Protein AF-A0A915UHV6-F1 (afdb_monomer)

Mean predicted aligned error: 12.28 Å

Radius of gyration: 21.04 Å; Cα contacts (8 Å, |Δi|>4): 71; chains: 1; bounding box: 29×35×73 Å

Secondary structure (DSSP, 8-state):
--SHHHHHHHHHHHHTSTTEEEEEEETTTTEEEEEE-TTTS-HHHHHHHHHHTT--------S----S----TT-----------

pLDDT: mean 75.66, std 14.32, range [38.97, 89.62]

Foldseek 3Di:
DADPVLVVLLLVLQVPQPFWDDWDADPVVRDIDTDGDPPRDDPVSSQVSVVVSVDGDDDDDDDDDDDDDDPDPPPPDDDDDDDDD

Structure (mmCIF, N/CA/C/O backbone):
data_AF-A0A915UHV6-F1
#
_entry.id   AF-A0A915UHV6-F1
#
loop_
_atom_site.group_PDB
_atom_site.id
_atom_site.type_symbol
_atom_site.label_atom_id
_atom_site.label_alt_id
_atom_site.label_comp_id
_atom_site.label_asym_id
_atom_site.label_entity_id
_atom_site.label_seq_id
_atom_site.pdbx_PDB_ins_code
_atom_site.Cartn_x
_at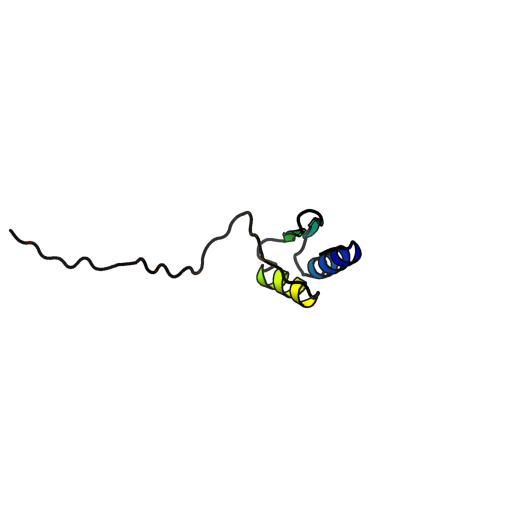om_site.Cartn_y
_atom_site.Cartn_z
_atom_site.occupancy
_atom_site.B_iso_or_equiv
_atom_site.auth_seq_id
_atom_site.auth_comp_id
_atom_site.auth_asym_id
_atom_site.auth_atom_id
_atom_site.pdbx_PDB_model_num
ATOM 1 N N . MET A 1 1 ? 11.741 -4.618 -3.496 1.00 60.75 1 MET A N 1
ATOM 2 C CA . MET A 1 1 ? 11.441 -3.655 -4.580 1.00 60.75 1 MET A CA 1
ATOM 3 C C . MET A 1 1 ? 12.742 -3.036 -5.043 1.00 60.75 1 MET A C 1
ATOM 5 O O . MET A 1 1 ? 13.553 -2.733 -4.183 1.00 60.75 1 MET A O 1
ATOM 9 N N . SER A 1 2 ? 12.966 -2.888 -6.351 1.00 62.28 2 SER A N 1
ATOM 10 C CA . SER A 1 2 ? 14.297 -2.517 -6.874 1.00 62.28 2 SER A CA 1
ATOM 11 C C . SER A 1 2 ? 14.260 -1.489 -8.014 1.00 62.28 2 SER A C 1
ATOM 13 O O . SER A 1 2 ? 15.283 -1.274 -8.653 1.00 62.28 2 SER A O 1
ATOM 15 N N . CYS A 1 3 ? 13.101 -0.889 -8.326 1.00 78.25 3 CYS A N 1
ATOM 16 C CA . CYS A 1 3 ? 12.956 -0.015 -9.492 1.00 78.25 3 CYS A CA 1
ATOM 17 C C . CYS A 1 3 ? 11.868 1.063 -9.331 1.00 78.25 3 CYS A C 1
ATOM 19 O O . CYS A 1 3 ? 10.827 0.798 -8.733 1.00 78.25 3 CYS A O 1
ATOM 21 N N . ASP A 1 4 ? 12.051 2.241 -9.939 1.00 77.12 4 ASP A N 1
ATOM 22 C CA . ASP A 1 4 ? 11.046 3.322 -10.003 1.00 77.12 4 ASP A CA 1
ATOM 23 C C . ASP A 1 4 ? 9.685 2.854 -10.544 1.00 77.12 4 ASP A C 1
ATOM 25 O O . ASP A 1 4 ? 8.624 3.258 -10.069 1.00 77.12 4 ASP A O 1
ATOM 29 N N . ALA A 1 5 ? 9.697 1.962 -11.537 1.00 82.19 5 ALA A N 1
ATOM 30 C CA . ALA A 1 5 ? 8.471 1.391 -12.091 1.00 82.19 5 ALA A CA 1
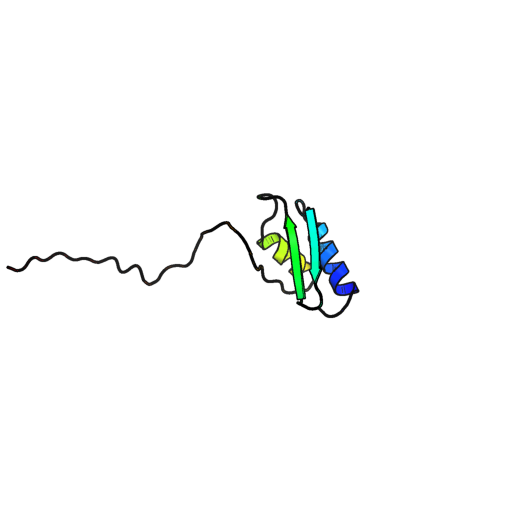ATOM 31 C C . ALA A 1 5 ? 7.722 0.524 -11.062 1.00 82.19 5 ALA A C 1
ATOM 33 O O . ALA A 1 5 ? 6.493 0.515 -11.035 1.00 82.19 5 ALA A O 1
ATOM 34 N N . CYS A 1 6 ? 8.462 -0.156 -10.185 1.00 82.44 6 CYS A N 1
ATOM 35 C CA . CYS A 1 6 ? 7.942 -1.002 -9.120 1.00 82.44 6 CYS A CA 1
ATOM 36 C C . CYS A 1 6 ? 7.209 -0.137 -8.081 1.00 82.44 6 CYS A C 1
ATOM 38 O O . CYS A 1 6 ? 6.115 -0.490 -7.646 1.00 82.44 6 CYS A O 1
ATOM 40 N N . VAL A 1 7 ? 7.780 1.029 -7.752 1.00 83.38 7 VAL A N 1
ATOM 41 C CA . VAL A 1 7 ? 7.155 2.028 -6.872 1.00 83.38 7 VAL A CA 1
ATOM 42 C C . VAL A 1 7 ? 5.849 2.518 -7.463 1.00 83.38 7 VAL A C 1
ATOM 44 O O . VAL A 1 7 ? 4.807 2.387 -6.837 1.00 83.38 7 VAL A O 1
ATOM 47 N N . ARG A 1 8 ? 5.888 3.012 -8.705 1.00 86.25 8 ARG A N 1
ATOM 48 C CA . ARG A 1 8 ? 4.707 3.565 -9.379 1.00 86.25 8 ARG A CA 1
ATOM 49 C C . ARG A 1 8 ? 3.566 2.558 -9.468 1.00 86.25 8 ARG A C 1
ATOM 51 O O . ARG A 1 8 ? 2.408 2.953 -9.374 1.00 86.25 8 ARG A O 1
ATOM 58 N N . HIS A 1 9 ? 3.881 1.278 -9.659 1.00 87.56 9 HIS A N 1
ATOM 59 C CA . HIS A 1 9 ? 2.875 0.224 -9.687 1.00 87.56 9 HIS A CA 1
ATOM 60 C C . HIS A 1 9 ? 2.190 0.082 -8.322 1.00 87.56 9 HIS A C 1
ATOM 62 O O . HIS A 1 9 ? 0.966 0.139 -8.250 1.00 87.56 9 HIS A O 1
ATOM 68 N N . VAL A 1 10 ? 2.958 -0.021 -7.237 1.00 87.00 10 VAL A N 1
ATOM 69 C CA . VAL A 1 10 ? 2.381 -0.167 -5.894 1.00 87.00 10 VAL A CA 1
ATOM 70 C C . VAL A 1 10 ? 1.679 1.099 -5.421 1.00 87.00 10 VAL A C 1
ATOM 72 O O . VAL A 1 10 ? 0.588 0.999 -4.870 1.00 87.00 10 VAL A O 1
ATOM 75 N N . THR A 1 11 ? 2.217 2.283 -5.716 1.00 88.69 11 THR A N 1
ATOM 76 C CA . THR A 1 11 ? 1.523 3.548 -5.452 1.00 88.69 11 THR A CA 1
ATOM 77 C C . THR A 1 11 ? 0.159 3.568 -6.132 1.00 88.69 11 THR A C 1
ATOM 79 O O . THR A 1 11 ? -0.827 3.855 -5.474 1.00 88.69 11 THR A O 1
ATOM 82 N N . ARG A 1 12 ? 0.064 3.183 -7.413 1.00 88.38 12 ARG A N 1
ATOM 83 C CA . ARG A 1 12 ? -1.223 3.115 -8.130 1.00 88.38 12 ARG A CA 1
ATOM 84 C C . ARG A 1 12 ? -2.179 2.070 -7.563 1.00 88.38 12 ARG A C 1
ATOM 86 O O . ARG A 1 12 ? -3.382 2.305 -7.553 1.00 88.38 12 ARG A O 1
ATOM 93 N N . ALA A 1 13 ? -1.662 0.923 -7.126 1.00 88.12 13 ALA A N 1
ATOM 94 C CA . ALA A 1 13 ? -2.480 -0.119 -6.511 1.00 88.12 13 ALA A CA 1
ATOM 95 C C . ALA A 1 13 ? -3.111 0.364 -5.195 1.00 88.12 13 ALA A C 1
ATOM 97 O O . ALA A 1 13 ? -4.263 0.047 -4.922 1.00 88.12 13 ALA A O 1
ATOM 98 N N . LEU A 1 14 ? -2.370 1.159 -4.417 1.00 86.50 14 LEU A N 1
ATOM 99 C CA . LEU A 1 14 ? -2.833 1.731 -3.153 1.00 86.50 14 LEU A CA 1
ATOM 100 C C . LEU A 1 14 ? -3.741 2.949 -3.367 1.00 86.50 14 LEU A C 1
ATOM 102 O O . LEU A 1 14 ? -4.798 3.029 -2.758 1.00 86.50 14 LEU A O 1
ATOM 106 N N . ASP A 1 15 ? -3.379 3.854 -4.274 1.00 88.19 15 ASP A N 1
ATOM 107 C CA . ASP A 1 15 ? -4.150 5.061 -4.611 1.00 88.19 15 ASP A CA 1
ATOM 108 C C . ASP A 1 15 ? -5.545 4.734 -5.181 1.00 88.19 15 ASP A C 1
ATOM 110 O O . ASP A 1 15 ? -6.499 5.487 -5.012 1.00 88.19 15 ASP A O 1
ATOM 114 N N . GLY A 1 16 ? -5.698 3.560 -5.804 1.00 85.12 16 GLY A N 1
ATOM 115 C CA . GLY A 1 16 ? -6.988 3.066 -6.288 1.00 85.12 16 GLY A CA 1
ATOM 116 C C . GLY A 1 16 ? -7.972 2.624 -5.195 1.00 85.12 16 GLY A C 1
ATOM 117 O O . GLY A 1 16 ? -9.122 2.316 -5.514 1.00 85.12 16 GLY A O 1
ATOM 118 N N . ILE A 1 17 ? -7.554 2.563 -3.926 1.00 86.19 17 ILE A N 1
ATOM 119 C CA . ILE A 1 17 ? -8.401 2.117 -2.815 1.00 86.19 17 ILE A CA 1
ATOM 120 C C . ILE A 1 17 ? -9.216 3.296 -2.281 1.00 86.19 17 ILE A C 1
ATOM 122 O O . ILE A 1 17 ? -8.691 4.346 -1.907 1.00 86.19 17 ILE A O 1
ATOM 126 N N . ALA A 1 18 ? -10.531 3.108 -2.192 1.00 82.88 18 ALA A N 1
ATOM 127 C CA . ALA A 1 18 ? -11.438 4.131 -1.696 1.00 82.88 18 ALA A CA 1
ATOM 128 C C . ALA A 1 18 ? -11.154 4.464 -0.220 1.00 82.88 18 ALA A C 1
ATOM 130 O O . ALA A 1 18 ? -11.395 3.651 0.667 1.00 82.88 18 ALA A O 1
ATOM 131 N N . GLY A 1 19 ? -10.706 5.693 0.048 1.00 85.12 19 GLY A N 1
ATOM 132 C CA . GLY A 1 19 ? -10.363 6.160 1.396 1.00 85.12 19 GLY A CA 1
ATOM 133 C C . GLY A 1 19 ? -8.865 6.322 1.642 1.00 85.12 19 GLY A C 1
ATOM 134 O O . GLY A 1 19 ? -8.487 6.731 2.737 1.00 85.12 19 GLY A O 1
ATOM 135 N N . VAL A 1 20 ? -8.023 6.050 0.645 1.00 88.25 20 VAL A N 1
ATOM 136 C CA . VAL A 1 20 ? -6.634 6.513 0.630 1.00 88.25 20 VAL A CA 1
ATOM 137 C C . VAL A 1 20 ? -6.606 8.007 0.302 1.00 88.25 20 VAL A C 1
ATOM 139 O O . VAL A 1 20 ? -7.294 8.469 -0.605 1.00 88.25 20 VAL A O 1
ATOM 142 N N . VAL A 1 21 ? -5.853 8.761 1.098 1.00 87.88 21 VAL A N 1
ATOM 143 C CA . VAL A 1 21 ? -5.687 10.218 0.987 1.00 87.88 21 VAL A CA 1
ATOM 144 C C . VAL A 1 21 ? -4.317 10.554 0.417 1.00 87.88 21 VAL A C 1
ATOM 146 O O . VAL A 1 21 ? -4.202 11.458 -0.403 1.00 87.88 21 VAL A O 1
ATOM 149 N N . ASP A 1 22 ? -3.289 9.830 0.859 1.00 87.56 22 ASP A N 1
ATOM 150 C CA . ASP A 1 22 ? -1.912 10.030 0.418 1.00 87.56 22 ASP A CA 1
ATOM 151 C C . ASP A 1 22 ? -1.133 8.709 0.446 1.00 87.56 22 ASP A C 1
ATOM 153 O O . ASP A 1 22 ? -1.383 7.841 1.290 1.00 87.56 22 ASP A O 1
ATOM 157 N N . VAL A 1 23 ? -0.187 8.554 -0.482 1.00 89.62 23 VAL A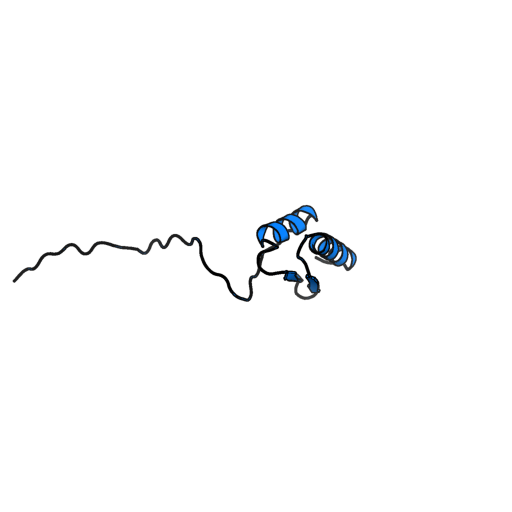 N 1
ATOM 158 C CA . VAL A 1 23 ? 0.683 7.378 -0.587 1.00 89.62 23 VAL A CA 1
ATOM 159 C C . VAL A 1 23 ? 2.112 7.832 -0.837 1.00 89.62 23 VAL A C 1
ATOM 161 O O . VAL A 1 23 ? 2.444 8.321 -1.916 1.00 89.62 23 VAL A O 1
ATOM 164 N N . ASN A 1 24 ? 2.990 7.563 0.122 1.00 87.75 24 ASN A N 1
ATOM 165 C CA . ASN A 1 24 ? 4.417 7.797 -0.005 1.00 87.75 24 ASN A CA 1
ATOM 166 C C . ASN A 1 24 ? 5.183 6.475 0.073 1.00 87.75 24 ASN A C 1
ATOM 168 O O . ASN A 1 24 ? 5.009 5.697 1.007 1.00 87.75 24 ASN A O 1
ATOM 172 N N . VAL A 1 25 ? 6.050 6.209 -0.899 1.00 86.25 25 VAL A N 1
ATOM 173 C CA . VAL A 1 25 ? 6.818 4.960 -0.962 1.00 86.25 25 VAL A CA 1
ATOM 174 C C . VAL A 1 25 ? 8.300 5.286 -0.968 1.00 86.25 25 VAL A C 1
ATOM 176 O O . VAL A 1 25 ? 8.787 6.020 -1.821 1.00 86.25 25 VAL A O 1
ATOM 179 N N . ASP A 1 26 ? 9.008 4.695 -0.019 1.00 84.88 26 ASP A N 1
ATOM 180 C CA . ASP A 1 26 ? 10.429 4.866 0.208 1.00 84.88 26 ASP A CA 1
ATOM 181 C C . ASP A 1 26 ? 11.180 3.610 -0.258 1.00 84.88 26 ASP A C 1
ATOM 183 O O . ASP A 1 26 ? 10.969 2.499 0.245 1.00 84.88 26 ASP A O 1
ATOM 187 N N . LEU A 1 27 ? 12.028 3.782 -1.274 1.00 81.06 27 LEU A N 1
ATOM 188 C CA . LEU A 1 27 ? 12.808 2.701 -1.879 1.00 81.06 27 LEU A CA 1
ATOM 189 C C . LEU A 1 27 ? 13.986 2.268 -1.009 1.00 81.06 27 LEU A C 1
ATOM 191 O O . LEU A 1 27 ? 14.271 1.072 -0.944 1.00 81.06 27 LEU A O 1
ATOM 195 N N . ASP A 1 28 ? 14.644 3.221 -0.350 1.00 83.00 28 ASP A N 1
ATOM 196 C CA . ASP A 1 28 ? 15.833 2.985 0.470 1.00 83.00 28 ASP A CA 1
ATOM 197 C C . ASP A 1 28 ? 15.520 2.082 1.665 1.00 83.00 28 ASP A C 1
ATOM 199 O O . ASP A 1 28 ? 16.294 1.194 2.023 1.00 83.00 28 ASP A O 1
ATOM 203 N N . THR A 1 29 ? 14.343 2.271 2.258 1.00 81.06 29 THR A N 1
ATOM 204 C CA . THR A 1 29 ? 13.866 1.488 3.401 1.00 81.06 29 THR A CA 1
ATOM 205 C C . THR A 1 29 ? 12.878 0.389 3.022 1.00 81.06 29 THR A C 1
ATOM 207 O O . THR A 1 29 ? 12.506 -0.409 3.887 1.00 81.06 29 THR A O 1
ATOM 210 N N . ALA A 1 30 ? 12.470 0.321 1.750 1.00 82.19 30 ALA A N 1
ATOM 211 C CA . ALA A 1 30 ? 11.418 -0.560 1.248 1.00 82.19 30 ALA A CA 1
ATOM 212 C C . ALA A 1 30 ? 10.108 -0.443 2.057 1.00 82.19 30 ALA A C 1
ATOM 214 O O . ALA A 1 30 ? 9.491 -1.450 2.414 1.00 82.19 30 ALA A O 1
ATOM 215 N N . ARG A 1 31 ? 9.694 0.791 2.375 1.00 84.25 31 ARG A N 1
ATOM 216 C CA . ARG A 1 31 ? 8.500 1.089 3.184 1.00 84.25 31 ARG A CA 1
ATOM 217 C C . ARG A 1 31 ? 7.492 1.905 2.390 1.00 84.25 31 ARG A C 1
ATOM 219 O O . ARG A 1 31 ? 7.860 2.850 1.707 1.00 84.25 31 ARG A O 1
ATOM 226 N N . ALA A 1 32 ? 6.214 1.575 2.533 1.00 85.81 32 ALA A N 1
ATOM 227 C CA . ALA A 1 32 ? 5.112 2.387 2.030 1.00 85.81 32 ALA A CA 1
ATOM 228 C C . ALA A 1 32 ? 4.352 2.981 3.219 1.00 85.81 32 ALA A C 1
ATOM 230 O O . ALA A 1 32 ? 3.881 2.249 4.089 1.00 85.81 32 ALA A O 1
ATOM 231 N N . ILE A 1 33 ? 4.267 4.305 3.262 1.00 86.81 33 ILE A N 1
ATOM 232 C CA . ILE A 1 33 ? 3.455 5.067 4.202 1.00 86.81 33 ILE A CA 1
ATOM 233 C C . ILE A 1 33 ? 2.185 5.461 3.461 1.00 86.81 33 ILE A C 1
ATOM 235 O O . ILE A 1 33 ? 2.243 6.136 2.437 1.00 86.81 33 ILE A O 1
ATOM 239 N N . VAL A 1 34 ? 1.042 5.023 3.976 1.00 86.81 34 VAL A N 1
ATOM 240 C CA . VAL A 1 34 ? -0.267 5.326 3.400 1.00 86.81 34 VAL A CA 1
ATOM 241 C C . VAL A 1 34 ? -1.068 6.101 4.430 1.00 86.81 34 VAL A C 1
ATOM 243 O O . VAL A 1 34 ? -1.222 5.652 5.566 1.00 86.81 34 VAL A O 1
ATOM 246 N N . THR A 1 35 ? -1.572 7.264 4.040 1.00 86.94 35 THR A N 1
ATOM 247 C CA . THR A 1 35 ? -2.544 8.021 4.822 1.00 86.94 35 THR A CA 1
ATOM 248 C C . THR A 1 35 ? -3.934 7.630 4.357 1.00 86.94 35 THR A C 1
ATOM 250 O O . THR A 1 35 ? -4.269 7.778 3.183 1.00 86.94 35 THR A O 1
ATOM 253 N N . THR A 1 36 ? -4.746 7.122 5.277 1.00 86.06 36 THR A N 1
ATOM 254 C CA . THR A 1 36 ? -6.125 6.712 5.007 1.00 86.06 36 THR A CA 1
ATOM 255 C C . THR A 1 36 ? -7.094 7.439 5.916 1.00 86.06 36 THR A C 1
ATOM 257 O O . THR A 1 36 ? -6.773 7.731 7.068 1.00 86.06 36 THR A O 1
ATOM 260 N N . GLU A 1 37 ? -8.316 7.627 5.437 1.00 84.06 37 GLU A N 1
ATOM 261 C CA . GLU A 1 37 ? -9.421 8.085 6.268 1.00 84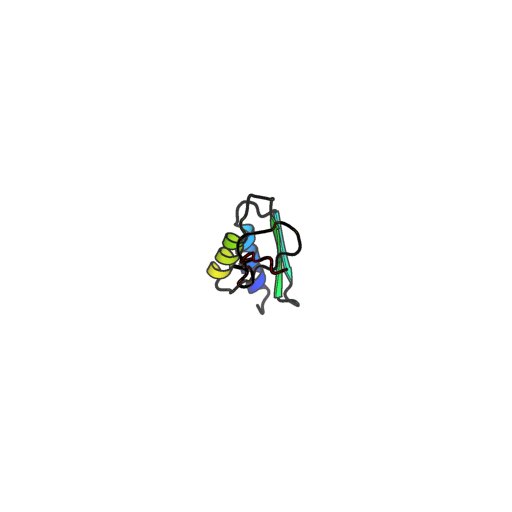.06 37 GLU A CA 1
ATOM 262 C C . GLU A 1 37 ? -9.742 7.035 7.352 1.00 84.06 37 GLU A C 1
ATOM 264 O O . GLU A 1 37 ? -9.930 5.849 7.035 1.00 84.06 37 GLU A O 1
ATOM 269 N N . PRO A 1 38 ? -9.833 7.432 8.634 1.00 78.12 38 PRO A N 1
ATOM 270 C CA . PRO A 1 38 ? 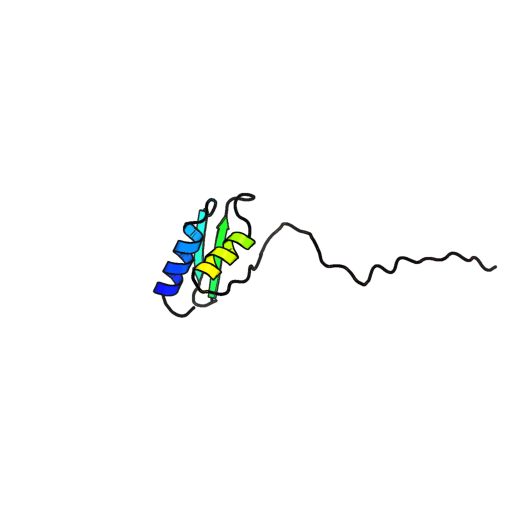-10.090 6.501 9.726 1.00 78.12 38 PRO A CA 1
ATOM 271 C C . PRO A 1 38 ? -11.438 5.794 9.539 1.00 78.12 38 PRO A C 1
ATOM 273 O O . PRO A 1 38 ? -12.471 6.423 9.314 1.00 78.12 38 PRO A O 1
ATOM 276 N N . GLY A 1 39 ? -11.426 4.461 9.623 1.00 77.81 39 GLY A N 1
ATOM 277 C CA . GLY A 1 39 ? -12.623 3.623 9.497 1.00 77.81 39 GLY A CA 1
ATOM 278 C C . GLY A 1 39 ? -13.114 3.377 8.065 1.00 77.81 39 GLY A C 1
ATOM 279 O O . GLY A 1 39 ? -14.093 2.651 7.897 1.00 77.81 39 GLY A O 1
ATOM 280 N N . ARG A 1 40 ? -12.454 3.931 7.037 1.00 79.25 40 ARG A N 1
ATOM 281 C CA . ARG A 1 40 ? -12.790 3.656 5.626 1.00 79.25 40 ARG A CA 1
ATOM 282 C C . ARG A 1 40 ? -11.993 2.526 5.001 1.00 79.25 40 ARG A C 1
ATOM 284 O O . ARG A 1 40 ? -12.537 1.821 4.163 1.00 79.25 40 ARG A O 1
ATOM 291 N N . VAL A 1 41 ? -10.732 2.380 5.390 1.00 82.44 41 VAL A N 1
ATOM 292 C CA . VAL A 1 41 ? -9.810 1.410 4.796 1.00 82.44 41 VAL A CA 1
ATOM 293 C C . VAL A 1 41 ? -9.357 0.441 5.871 1.00 82.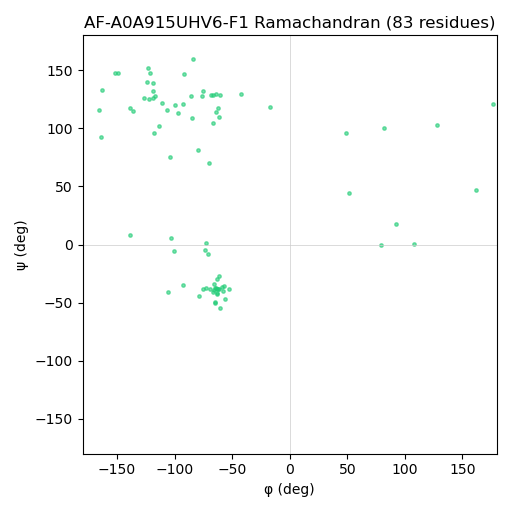44 41 VAL A C 1
ATOM 295 O O . VAL A 1 41 ? -8.968 0.853 6.967 1.00 82.44 41 VAL A O 1
ATOM 298 N N . ARG A 1 42 ? -9.410 -0.855 5.562 1.00 84.00 42 ARG A N 1
ATOM 299 C CA . ARG A 1 42 ? -8.831 -1.884 6.426 1.00 84.00 42 ARG A CA 1
ATOM 300 C C . ARG A 1 42 ? -7.400 -2.177 6.023 1.00 84.00 42 ARG A C 1
ATOM 302 O O . ARG A 1 42 ? -7.042 -2.169 4.848 1.00 84.00 42 ARG A O 1
ATOM 309 N N . VAL A 1 43 ? -6.592 -2.508 7.021 1.00 83.12 43 VAL A N 1
ATOM 310 C CA . VAL A 1 43 ? -5.200 -2.907 6.818 1.00 83.12 43 VAL A CA 1
ATOM 311 C C . VAL A 1 43 ? -5.111 -4.143 5.916 1.00 83.12 43 VAL A C 1
ATOM 313 O O . VAL A 1 43 ? -4.227 -4.212 5.064 1.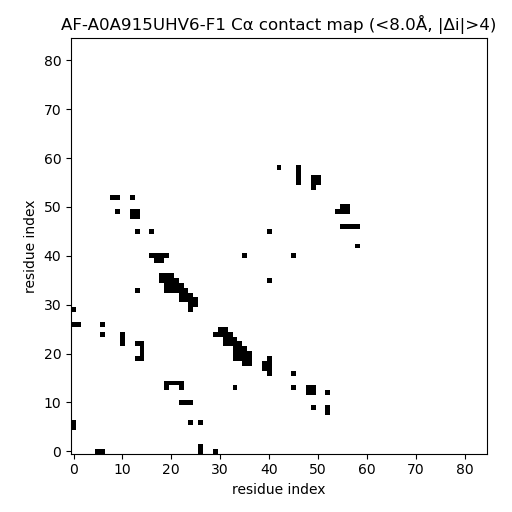00 83.12 43 VAL A O 1
ATOM 316 N N . GLU A 1 44 ? -6.054 -5.084 6.040 1.00 84.81 44 GLU A N 1
ATOM 317 C CA . GLU A 1 44 ? -6.109 -6.266 5.170 1.00 84.81 44 GLU A CA 1
ATOM 318 C C . GLU A 1 44 ? -6.305 -5.912 3.686 1.00 84.81 44 GLU A C 1
ATOM 320 O O . GLU A 1 44 ? -5.683 -6.537 2.829 1.00 84.81 44 GLU A O 1
ATOM 325 N N . GLU A 1 45 ? -7.121 -4.900 3.367 1.00 86.69 45 GLU A N 1
ATOM 326 C CA . GLU A 1 45 ? -7.341 -4.467 1.977 1.00 86.69 45 GLU A CA 1
ATOM 327 C C . GLU A 1 45 ? -6.073 -3.874 1.362 1.00 86.69 45 GLU A C 1
ATOM 329 O O . GLU A 1 45 ? -5.758 -4.152 0.205 1.00 86.69 45 GLU A O 1
ATOM 334 N N . LEU A 1 46 ? -5.311 -3.107 2.149 1.00 85.12 46 LEU A N 1
ATOM 335 C CA . LEU A 1 46 ? -4.029 -2.550 1.716 1.00 85.12 46 LEU A CA 1
ATOM 336 C C . LEU A 1 46 ? -3.021 -3.662 1.401 1.00 85.12 46 LEU A C 1
ATOM 338 O O . LEU A 1 46 ? -2.320 -3.589 0.393 1.00 85.12 46 LEU A O 1
ATOM 342 N N . ILE A 1 47 ? -2.961 -4.705 2.235 1.00 87.75 47 ILE A N 1
ATOM 343 C CA . ILE A 1 47 ? -2.078 -5.857 2.005 1.00 87.75 47 ILE A CA 1
ATOM 344 C C . ILE A 1 47 ? -2.504 -6.605 0.737 1.00 87.75 47 ILE A C 1
ATOM 346 O O . ILE A 1 47 ? -1.669 -6.826 -0.139 1.00 87.75 47 ILE A O 1
ATOM 350 N N . LEU A 1 48 ? -3.794 -6.927 0.601 1.00 88.25 48 LEU A N 1
ATOM 351 C CA . LEU A 1 48 ? -4.341 -7.626 -0.566 1.00 88.25 48 LEU A CA 1
ATOM 352 C C . LEU A 1 48 ? -4.085 -6.872 -1.875 1.00 88.25 48 LEU A C 1
ATOM 354 O O . LEU A 1 48 ? -3.750 -7.485 -2.885 1.00 88.25 48 LEU A O 1
ATOM 358 N N . ALA A 1 49 ? -4.203 -5.543 -1.874 1.00 87.94 49 ALA A N 1
ATOM 359 C CA . ALA A 1 49 ? -3.907 -4.733 -3.052 1.00 87.94 49 ALA A CA 1
ATOM 360 C C . ALA A 1 49 ? -2.435 -4.847 -3.484 1.00 87.94 49 ALA A C 1
ATOM 362 O O . ALA A 1 49 ? -2.141 -4.920 -4.680 1.00 87.94 49 ALA A O 1
ATOM 363 N N . ILE A 1 50 ? -1.508 -4.906 -2.523 1.00 86.12 50 ILE A N 1
ATOM 364 C CA . ILE A 1 50 ? -0.079 -5.075 -2.808 1.00 86.12 50 ILE A CA 1
ATOM 365 C C . ILE A 1 50 ? 0.223 -6.512 -3.272 1.00 86.12 50 ILE A C 1
ATOM 367 O O . ILE A 1 50 ? 1.003 -6.699 -4.210 1.00 86.12 50 ILE A O 1
ATOM 371 N N . GLU A 1 51 ? -0.445 -7.516 -2.698 1.00 88.31 51 GLU A N 1
ATOM 372 C CA . GLU A 1 51 ? -0.349 -8.914 -3.141 1.00 88.31 51 GLU A CA 1
ATOM 373 C C . GLU A 1 51 ? -0.871 -9.101 -4.567 1.00 88.31 51 GLU A C 1
ATOM 375 O O . GLU A 1 51 ? -0.214 -9.749 -5.384 1.00 88.31 51 GLU A O 1
ATOM 380 N N . HIS A 1 52 ? -1.991 -8.464 -4.916 1.00 85.94 52 HIS A N 1
ATOM 381 C CA . HIS A 1 52 ? -2.507 -8.432 -6.286 1.00 85.94 52 HIS A CA 1
ATOM 382 C C . HIS A 1 52 ? -1.559 -7.723 -7.262 1.00 85.94 52 HIS A C 1
ATOM 384 O O . HIS A 1 52 ? -1.499 -8.096 -8.433 1.00 85.94 52 HIS A O 1
ATOM 390 N N . ALA A 1 53 ? -0.779 -6.747 -6.791 1.00 84.12 53 ALA A N 1
ATOM 391 C CA . ALA A 1 53 ? 0.298 -6.138 -7.571 1.00 84.12 53 ALA A CA 1
ATOM 392 C C . ALA A 1 53 ? 1.535 -7.054 -7.721 1.00 84.12 53 ALA A C 1
ATOM 394 O O . ALA A 1 53 ? 2.472 -6.704 -8.442 1.00 84.12 53 ALA A O 1
ATOM 395 N N . GLY A 1 54 ? 1.543 -8.226 -7.072 1.00 84.25 54 GLY A N 1
ATOM 396 C CA . GLY A 1 54 ? 2.597 -9.237 -7.154 1.00 84.25 54 GLY A CA 1
ATOM 397 C C . GLY A 1 54 ? 3.685 -9.108 -6.087 1.00 84.25 54 GLY A C 1
ATOM 398 O O . GLY A 1 54 ? 4.771 -9.662 -6.260 1.00 84.25 54 GLY A O 1
ATOM 399 N N . TYR A 1 55 ? 3.427 -8.375 -4.999 1.00 83.62 55 TYR A N 1
ATOM 400 C CA . TYR A 1 55 ? 4.402 -8.131 -3.936 1.00 83.62 55 TYR A CA 1
ATOM 401 C C . TYR A 1 55 ? 3.870 -8.576 -2.571 1.00 83.62 55 TYR A C 1
ATOM 403 O O . TYR A 1 55 ? 2.718 -8.344 -2.231 1.00 83.62 55 TYR A O 1
ATOM 411 N N . GLY A 1 56 ? 4.727 -9.179 -1.746 1.00 82.19 56 GLY A N 1
ATOM 412 C CA . GLY A 1 56 ? 4.389 -9.442 -0.346 1.00 82.19 56 GLY A CA 1
ATOM 413 C C . GLY A 1 56 ? 4.487 -8.162 0.483 1.00 82.19 56 GLY A C 1
ATOM 414 O O . GLY A 1 56 ? 5.526 -7.498 0.459 1.00 82.19 56 GLY A O 1
ATOM 415 N N . ALA A 1 57 ? 3.435 -7.834 1.232 1.00 83.50 57 ALA A N 1
ATOM 416 C CA . ALA A 1 57 ? 3.406 -6.690 2.137 1.00 83.50 57 ALA A CA 1
ATOM 417 C C . ALA A 1 57 ? 3.120 -7.120 3.574 1.00 83.50 57 ALA A C 1
ATOM 419 O O . ALA A 1 57 ? 2.382 -8.067 3.830 1.00 83.50 57 ALA A O 1
ATOM 420 N N . ARG A 1 58 ? 3.690 -6.385 4.529 1.00 81.88 58 ARG A N 1
ATOM 421 C CA . ARG A 1 58 ? 3.383 -6.537 5.949 1.00 81.88 58 ARG A CA 1
ATOM 422 C C . ARG A 1 58 ? 2.997 -5.185 6.510 1.00 81.88 58 ARG A C 1
ATOM 424 O O . ARG A 1 58 ? 3.769 -4.235 6.410 1.00 81.88 58 ARG A O 1
ATOM 431 N N . ALA A 1 59 ? 1.831 -5.119 7.137 1.00 79.94 59 ALA A N 1
ATOM 432 C CA . ALA A 1 59 ? 1.422 -3.921 7.839 1.00 79.94 59 ALA A CA 1
ATOM 433 C C . ALA A 1 59 ? 2.318 -3.668 9.055 1.00 79.94 59 ALA A C 1
ATOM 435 O O . ALA A 1 59 ? 2.525 -4.547 9.896 1.00 79.94 59 ALA A O 1
ATOM 436 N N . VAL A 1 60 ? 2.837 -2.447 9.134 1.00 77.50 60 VAL A N 1
ATOM 437 C CA . VAL A 1 60 ? 3.558 -1.927 10.295 1.00 77.50 60 VAL A CA 1
ATOM 438 C C . VAL A 1 60 ? 2.749 -0.745 10.799 1.00 77.50 60 VAL A C 1
ATOM 440 O O . VAL A 1 60 ? 2.821 0.352 10.252 1.00 77.50 60 VAL A O 1
ATOM 443 N N . VAL A 1 61 ? 1.909 -1.001 11.798 1.00 70.56 61 VAL A N 1
ATOM 444 C CA . VAL A 1 61 ? 1.007 0.007 12.357 1.00 70.56 61 VAL A CA 1
ATOM 445 C C . VAL A 1 61 ? 1.778 0.803 13.409 1.00 70.56 61 VAL A C 1
ATOM 447 O O . VAL A 1 61 ? 2.108 0.276 14.469 1.00 70.56 61 VAL A O 1
ATOM 450 N N . THR A 1 62 ? 2.093 2.064 13.110 1.00 57.00 62 THR A N 1
ATOM 451 C CA . THR A 1 62 ? 2.708 3.008 14.058 1.00 57.00 62 THR A CA 1
ATOM 452 C C . THR A 1 62 ? 1.624 3.980 14.537 1.00 57.00 62 THR A C 1
ATOM 454 O O . THR A 1 62 ? 1.569 5.111 14.071 1.00 57.00 62 THR A O 1
ATOM 457 N N . GLY A 1 63 ? 0.725 3.526 15.422 1.00 46.50 63 GLY A N 1
ATOM 458 C CA . GLY A 1 63 ? -0.224 4.393 16.148 1.00 46.50 63 GLY A CA 1
ATOM 459 C C . GLY A 1 63 ? -1.712 4.003 16.081 1.00 46.50 63 GLY A C 1
ATOM 460 O O . GLY A 1 63 ? -2.372 4.276 15.088 1.00 46.50 63 GLY A O 1
ATOM 461 N N . ASP A 1 64 ? -2.178 3.413 17.191 1.00 41.56 64 ASP A N 1
ATOM 462 C CA . ASP A 1 64 ? -3.526 3.283 17.792 1.00 41.56 64 ASP A CA 1
ATOM 463 C C . ASP A 1 64 ? -4.772 2.821 16.995 1.00 41.56 64 ASP A C 1
ATOM 465 O O . ASP A 1 64 ? -5.530 3.619 16.449 1.00 41.56 64 ASP A O 1
ATOM 469 N N . ALA A 1 65 ? -5.072 1.515 17.093 1.00 43.75 65 ALA A N 1
ATOM 470 C CA . ALA A 1 65 ? -6.228 1.006 17.855 1.00 43.75 65 ALA A CA 1
ATOM 471 C C . ALA A 1 65 ? -6.068 -0.508 18.128 1.00 43.75 65 ALA A C 1
ATOM 473 O O . ALA A 1 65 ? -5.702 -1.290 17.253 1.00 43.75 65 ALA A O 1
ATOM 474 N N . ALA A 1 66 ? -6.304 -0.905 19.374 1.00 38.97 66 ALA A N 1
ATOM 475 C CA . ALA A 1 66 ? -6.017 -2.217 19.936 1.00 38.97 66 ALA A CA 1
ATOM 476 C C . ALA A 1 66 ? -7.095 -3.300 19.683 1.00 38.97 66 ALA A C 1
ATOM 478 O O . ALA A 1 66 ? -8.276 -2.999 19.550 1.00 38.97 66 ALA A O 1
ATOM 479 N N . ALA A 1 67 ? -6.638 -4.556 19.807 1.00 45.47 67 ALA A N 1
ATOM 480 C CA . ALA A 1 67 ? -7.327 -5.736 20.360 1.00 45.47 67 ALA A CA 1
ATOM 481 C C . ALA A 1 67 ? -8.314 -6.566 19.504 1.00 45.47 67 ALA A C 1
ATOM 483 O O . ALA A 1 67 ? -9.509 -6.302 19.452 1.00 45.47 67 ALA A O 1
ATOM 484 N N . SER A 1 68 ? -7.805 -7.695 18.993 1.00 44.94 68 SER A N 1
ATOM 485 C CA . SER A 1 68 ? -8.245 -9.092 19.244 1.00 44.94 68 SER A CA 1
ATOM 486 C C . SER A 1 68 ? -7.346 -9.951 18.328 1.00 44.94 68 SER A C 1
ATOM 488 O O . SER A 1 68 ? -7.245 -9.667 17.146 1.00 44.94 68 SER A O 1
ATOM 490 N N . GLU A 1 69 ? -6.520 -10.912 18.735 1.00 41.56 69 GLU A N 1
ATOM 491 C CA . GLU A 1 69 ? -6.560 -11.831 19.861 1.00 41.56 69 GLU A CA 1
ATOM 492 C C . GLU A 1 69 ? -5.147 -12.441 19.978 1.00 41.56 69 GLU A C 1
ATOM 494 O O . GLU A 1 69 ? -4.681 -13.124 19.066 1.00 41.56 69 GLU A O 1
ATOM 499 N N . LEU A 1 70 ? -4.427 -12.190 21.071 1.00 52.94 70 LEU A N 1
ATOM 500 C CA . LEU A 1 70 ? -3.388 -13.124 21.505 1.00 52.94 70 LEU A CA 1
ATOM 501 C C . LEU A 1 70 ? -4.054 -13.981 22.584 1.00 52.94 70 LEU A C 1
ATOM 503 O O . LEU A 1 70 ? -4.416 -13.428 23.622 1.00 52.94 70 LEU A O 1
ATOM 507 N N . PRO A 1 71 ? -4.277 -15.292 22.374 1.00 55.31 71 PRO A N 1
ATOM 508 C CA . PRO A 1 71 ? -4.689 -16.156 23.466 1.00 55.31 71 PRO A CA 1
ATOM 509 C C . PRO A 1 71 ? -3.521 -16.248 24.448 1.00 55.31 71 PRO A C 1
ATOM 511 O O . PRO A 1 71 ? -2.530 -16.918 24.173 1.00 55.31 71 PRO A O 1
ATOM 514 N N . ASP A 1 72 ? -3.630 -15.550 25.576 1.00 53.22 72 ASP A N 1
ATOM 515 C CA . ASP A 1 72 ? -2.725 -15.678 26.715 1.00 53.22 72 ASP A CA 1
ATOM 516 C C . ASP A 1 72 ? -2.790 -17.115 27.273 1.00 53.22 72 ASP A C 1
ATOM 518 O O . ASP A 1 72 ? -3.770 -17.472 27.935 1.00 53.22 72 ASP A O 1
ATOM 522 N N . PRO A 1 73 ? -1.748 -17.959 27.115 1.00 63.09 73 PRO A N 1
ATOM 523 C CA . PRO A 1 73 ? -1.711 -19.274 27.757 1.00 63.09 73 PRO A CA 1
ATOM 524 C C . PRO A 1 73 ? -1.460 -19.174 29.274 1.00 63.09 73 PRO A C 1
ATOM 526 O O . PRO A 1 73 ? -1.343 -20.196 29.952 1.00 63.09 73 PRO A O 1
ATOM 529 N N . TYR A 1 74 ? -1.339 -17.956 29.820 1.00 61.19 74 TYR A N 1
ATOM 530 C CA . TYR A 1 74 ? -0.945 -17.711 31.20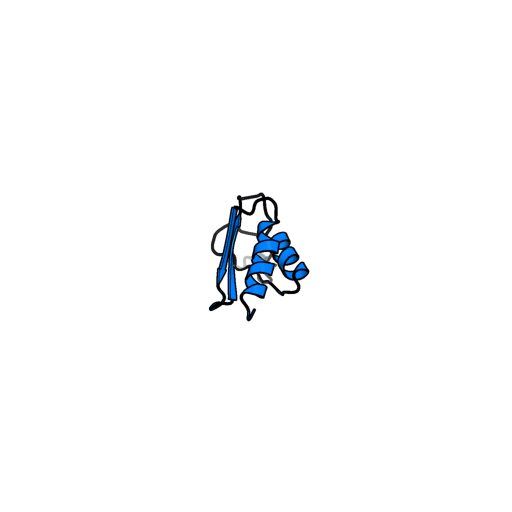6 1.00 61.19 74 TYR A CA 1
ATOM 531 C C . TYR A 1 74 ? -2.098 -17.334 32.147 1.00 61.19 74 TYR A C 1
ATOM 533 O O . TYR A 1 74 ? -1.864 -17.103 33.336 1.00 61.19 74 TYR A O 1
ATOM 541 N N . ALA A 1 75 ? -3.349 -17.368 31.672 1.00 55.62 75 ALA A N 1
ATOM 542 C CA . ALA A 1 75 ? -4.544 -17.312 32.514 1.00 55.62 75 ALA A CA 1
ATOM 543 C C . ALA A 1 75 ? -4.714 -18.614 33.321 1.00 55.62 75 ALA A C 1
ATOM 545 O O . ALA A 1 75 ? -5.615 -19.422 33.100 1.00 55.62 75 ALA A O 1
ATOM 546 N N . ARG A 1 76 ? -3.837 -18.829 34.303 1.00 62.34 76 ARG A N 1
ATOM 547 C CA . ARG A 1 76 ? -4.060 -19.804 35.369 1.00 62.34 76 ARG A CA 1
ATOM 548 C C . ARG A 1 76 ? -4.997 -19.203 36.411 1.00 62.34 76 ARG A C 1
ATOM 550 O O . ARG A 1 76 ? -4.577 -18.733 37.464 1.00 62.34 76 ARG A O 1
ATOM 557 N N . ALA A 1 77 ? -6.287 -19.260 36.097 1.00 55.78 77 ALA A N 1
ATOM 558 C CA . ALA A 1 77 ? -7.349 -19.247 37.089 1.00 55.78 77 ALA A CA 1
ATOM 559 C C . ALA A 1 77 ? -7.302 -20.563 37.882 1.00 55.78 77 ALA A C 1
ATOM 561 O O . ALA A 1 77 ? -7.276 -21.646 37.299 1.00 55.78 77 ALA A O 1
ATOM 562 N N . GLY A 1 78 ? -7.282 -20.479 39.212 1.00 57.00 78 GLY A N 1
ATOM 563 C CA . GLY A 1 78 ? -7.373 -21.675 40.046 1.00 57.00 78 GLY A CA 1
ATOM 564 C C . GLY A 1 78 ? -6.912 -21.503 41.484 1.00 57.00 78 GLY A C 1
ATOM 565 O O . GLY A 1 78 ? -6.170 -22.341 41.988 1.00 57.00 78 GLY A O 1
ATOM 566 N N . GLY A 1 79 ? -7.354 -20.442 42.161 1.00 69.94 79 GLY A N 1
ATOM 567 C CA . GLY A 1 79 ? -7.420 -20.477 43.617 1.00 69.94 79 GLY A CA 1
ATOM 568 C C . GLY A 1 79 ? -8.397 -21.575 44.037 1.00 69.94 79 GLY A C 1
ATOM 569 O O . GLY A 1 79 ? -9.579 -21.502 43.720 1.00 69.94 79 GLY A O 1
ATOM 570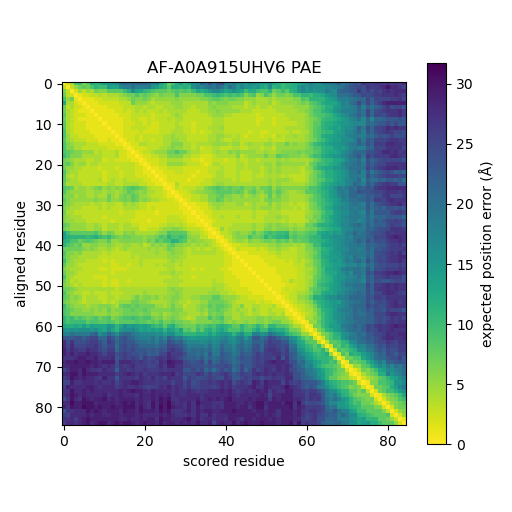 N N . CYS A 1 80 ? -7.906 -22.586 44.749 1.00 64.75 80 CYS A N 1
ATOM 571 C CA . CYS A 1 80 ? -8.746 -23.529 45.479 1.00 64.75 80 CYS A CA 1
ATOM 572 C C . CYS A 1 80 ? -8.479 -23.331 46.967 1.00 64.75 80 CYS A C 1
ATOM 574 O O . CYS A 1 80 ? -7.460 -23.761 47.503 1.00 64.75 80 CYS A O 1
ATOM 576 N N . CYS A 1 81 ? -9.407 -22.631 47.613 1.00 68.69 81 CYS A N 1
ATOM 577 C CA . CYS A 1 81 ? -9.487 -22.427 49.048 1.00 68.69 81 CYS A CA 1
ATOM 578 C C . CYS A 1 81 ? -9.185 -23.719 49.828 1.00 68.69 81 CYS A C 1
ATOM 580 O O . CYS A 1 81 ? -9.821 -24.746 49.585 1.00 68.69 81 CYS A O 1
ATOM 582 N N . ARG A 1 82 ? -8.286 -23.652 50.817 1.00 60.94 82 ARG A N 1
ATOM 583 C CA . ARG A 1 82 ? -8.421 -24.400 52.077 1.00 60.94 82 ARG A CA 1
ATOM 584 C C . ARG A 1 82 ? -7.482 -23.833 53.144 1.00 60.94 82 ARG A C 1
ATOM 586 O O . ARG A 1 82 ? -6.322 -24.214 53.257 1.00 60.94 82 ARG A O 1
ATOM 593 N N . THR A 1 83 ? -8.046 -22.909 53.914 1.00 67.62 83 THR A N 1
ATOM 594 C CA . THR A 1 83 ? -7.874 -22.786 55.364 1.00 67.62 83 THR A CA 1
ATOM 595 C C . THR A 1 83 ? -7.307 -24.058 55.997 1.00 67.62 83 THR A C 1
ATOM 597 O O . THR A 1 83 ? -7.946 -25.114 55.973 1.00 67.62 83 THR A O 1
ATOM 600 N N . ARG A 1 84 ? -6.128 -23.955 56.610 1.00 65.44 84 ARG A N 1
ATOM 601 C CA . ARG A 1 84 ? -5.726 -24.880 57.663 1.00 65.44 84 ARG A CA 1
ATOM 602 C C . ARG A 1 84 ? -5.036 -24.080 58.767 1.00 65.44 84 ARG A C 1
ATOM 604 O O . ARG A 1 84 ? -4.068 -23.377 58.506 1.00 65.44 84 ARG A O 1
ATOM 611 N N . ASN A 1 85 ? -5.702 -24.151 59.913 1.00 57.38 85 ASN A N 1
ATOM 612 C CA . ASN A 1 85 ? -5.392 -23.651 61.246 1.00 57.38 85 ASN A CA 1
ATOM 613 C C . ASN A 1 85 ? -3.915 -23.742 61.635 1.00 57.38 85 ASN A C 1
ATOM 615 O O . ASN A 1 85 ? -3.335 -24.823 61.386 1.00 57.38 85 ASN A O 1
#

Solvent-accessible surface area (backbone atoms only — not comparable to full-atom values): 5843 Å² total; per-residue (Å²): 130,88,46,74,68,56,50,55,50,49,48,51,46,51,64,71,39,75,40,51,77,46,76,47,76,41,72,92,78,70,43,76,51,72,43,58,46,88,90,58,56,57,73,67,57,60,35,51,37,36,42,74,72,72,39,92,65,78,91,78,85,89,80,88,85,85,90,88,80,80,86,68,91,75,77,78,79,74,89,75,91,73,92,76,134

Sequence (85 aa):
MSCDACVRHVTRALDGIAGVVDVNVDLDTARAIVTTEPGRVRVEELILAIEHAGYGARAVVTGDAAASELPDPYARAGGCCRTRN

Nearest PDB structures (foldseek):
  3dxs-assembly1_X  TM=9.446E-01  e=1.035E-03  Arabidopsis thaliana
  2qif-assembly1_A  TM=9.547E-01  e=1.184E-03  unclassified
  1kqk-assembly1_A  TM=8.019E-01  e=1.769E-03  Bacillus subtilis
  2voy-assembly1_A  TM=7.638E-01  e=3.696E-03  Bacillus subtilis
  2kkh-assembly1_A  TM=8.333E-01  e=1.320E-02  Arabidopsis thaliana